Protein AF-A0A527Z7L8-F1 (afdb_monomer_lite)

Sequence (179 aa):
MAQVLQRDPTGLSLRADPSALAPERLLVFEVKGDVANFARAVSRVPGLELIDEEELPSDEDKAPFAYLLVPDLVALRQILSLWQTWLSVGELPDGYAPWRDVFGCLRDLRVWGPADRVQPLDVEILEEEIEGRDDEELVSLEFELIYRGAVAVGAAAESAVVQSIAQAGGNVIHRARID

Foldseek 3Di:
DPPPQDDPPPPDDPPPDLQQPPLQQKKKFFFPLPVVLLVVLQVPDPNWDQPDPPQQPNDDDDGGITMTGHSDPVVVVVLVVQLVVCVPPVDGDPPCVSSSSNSVRGPDMDRRDPQNVQDPVNVVVVCVVCPPPDPLDDDDDDDDDHDPPPPVGSVVVVVVVQVVCVVSVHHDPDDDDDD

Secondary structure (DSSP, 8-state):
---TT---S----TTT-GGG--GGGEEEEEE-S-HHHHHHHHTTSTT-----SSSS--STTS--EEEEE-S-HHHHHHHHHHHHHHHHHS---TT-HHHHHHHHTEEEEEE--GGGSS-HHHHHHHHHHHTT--TTPPPP--------S-HHHHHHHHHHHHHHHHHTT----------

Structure (mmCIF, N/CA/C/O backbone):
data_AF-A0A527Z7L8-F1
#
_entry.id   AF-A0A527Z7L8-F1
#
loop_
_atom_site.group_PDB
_atom_site.id
_atom_site.type_symbol
_atom_site.label_atom_id
_atom_site.label_alt_id
_atom_site.label_comp_id
_atom_site.label_asym_id
_atom_site.label_entity_id
_atom_site.label_seq_id
_atom_site.pdbx_PDB_ins_code
_atom_site.Cartn_x
_atom_site.Cartn_y
_atom_site.Cartn_z
_atom_site.occupancy
_atom_site.B_iso_or_equiv
_atom_site.auth_seq_id
_atom_site.auth_comp_id
_atom_site.auth_asym_id
_atom_site.auth_atom_id
_atom_site.pdbx_PDB_model_num
ATOM 1 N N . MET A 1 1 ? 3.720 -7.156 -29.751 1.00 34.06 1 MET A N 1
ATOM 2 C CA . MET A 1 1 ? 3.380 -7.231 -28.310 1.00 34.06 1 MET A CA 1
ATOM 3 C C . MET A 1 1 ? 2.733 -5.929 -27.810 1.00 34.06 1 MET A C 1
ATOM 5 O O . MET A 1 1 ? 3.070 -5.449 -26.744 1.00 34.06 1 MET A O 1
ATOM 9 N N . ALA A 1 2 ? 1.767 -5.372 -28.553 1.00 32.12 2 ALA A N 1
ATOM 10 C CA . ALA A 1 2 ? 1.041 -4.138 -28.199 1.00 32.12 2 ALA A CA 1
ATOM 11 C C . ALA A 1 2 ? -0.412 -4.412 -27.746 1.00 32.12 2 ALA A C 1
ATOM 13 O O . ALA A 1 2 ? -1.250 -3.520 -27.744 1.00 32.12 2 ALA A O 1
ATOM 14 N N . GLN A 1 3 ? -0.732 -5.671 -27.427 1.00 32.75 3 GLN A N 1
ATOM 15 C CA . GLN A 1 3 ? -2.111 -6.146 -27.245 1.00 32.75 3 GLN A CA 1
ATOM 16 C C . GLN A 1 3 ? -2.514 -6.399 -25.787 1.00 32.75 3 GLN A C 1
ATOM 18 O O . GLN A 1 3 ? -3.660 -6.744 -25.546 1.00 32.75 3 GLN A O 1
ATOM 23 N N . VAL A 1 4 ? -1.617 -6.209 -24.815 1.00 38.59 4 VAL A N 1
ATOM 24 C CA . VAL A 1 4 ? -1.926 -6.472 -23.392 1.00 38.59 4 VAL A CA 1
ATOM 25 C C . VAL A 1 4 ? -2.601 -5.268 -22.711 1.00 38.59 4 VAL A C 1
ATOM 27 O O . VAL A 1 4 ? -3.142 -5.395 -21.626 1.00 38.59 4 VAL A O 1
ATOM 30 N N . LEU A 1 5 ? -2.636 -4.105 -23.373 1.00 38.56 5 LEU A N 1
ATOM 31 C CA . LEU A 1 5 ? -3.172 -2.852 -22.821 1.00 38.56 5 LEU A CA 1
ATOM 32 C C . LEU A 1 5 ? -4.372 -2.307 -23.617 1.00 38.56 5 LEU A C 1
ATOM 34 O O . LEU A 1 5 ? -4.690 -1.122 -23.533 1.00 38.56 5 LEU A O 1
ATOM 38 N N . GLN A 1 6 ? -5.033 -3.142 -24.429 1.00 34.53 6 GLN A N 1
ATOM 39 C CA . GLN A 1 6 ? -6.263 -2.721 -25.105 1.00 34.53 6 GLN A CA 1
ATOM 40 C C . GLN A 1 6 ? -7.424 -2.684 -24.106 1.00 34.53 6 GLN A C 1
ATOM 42 O O . GLN A 1 6 ? -7.903 -3.712 -23.639 1.00 34.53 6 GLN A O 1
ATOM 47 N N . ARG A 1 7 ? -7.808 -1.444 -23.791 1.00 40.97 7 ARG A N 1
ATOM 48 C CA . ARG A 1 7 ? -8.901 -0.987 -22.930 1.00 40.97 7 ARG A CA 1
ATOM 49 C C . ARG A 1 7 ? -10.208 -1.767 -23.116 1.00 40.97 7 ARG A C 1
ATOM 51 O O . ARG A 1 7 ? -10.677 -1.930 -24.242 1.00 40.97 7 ARG A O 1
ATOM 58 N N . ASP A 1 8 ? -10.853 -2.067 -21.992 1.00 35.19 8 ASP A N 1
ATOM 59 C CA . ASP A 1 8 ? -12.311 -2.020 -21.895 1.00 35.19 8 ASP A CA 1
ATOM 60 C C . ASP A 1 8 ? -12.734 -0.535 -22.042 1.00 35.19 8 ASP A C 1
ATOM 62 O O . ASP A 1 8 ? -12.200 0.319 -21.324 1.00 35.19 8 ASP A O 1
ATOM 66 N N . PRO A 1 9 ? -13.576 -0.160 -23.025 1.00 32.53 9 PRO A N 1
ATOM 67 C CA . PRO A 1 9 ? -13.916 1.235 -23.340 1.00 32.53 9 PRO A CA 1
ATOM 68 C C . PRO A 1 9 ? -14.701 1.967 -22.245 1.00 32.53 9 PRO A C 1
ATOM 70 O O . PRO A 1 9 ? -14.952 3.168 -22.364 1.00 32.53 9 PRO A O 1
ATOM 73 N N . THR A 1 10 ? -15.063 1.291 -21.164 1.00 35.44 10 THR A N 1
ATOM 74 C CA . THR A 1 10 ? -15.647 1.908 -19.986 1.00 35.44 10 THR A CA 1
ATOM 75 C C . THR A 1 10 ? -14.550 2.335 -19.015 1.00 35.44 10 THR A C 1
ATOM 77 O O . THR A 1 10 ? -14.311 1.699 -17.993 1.00 35.44 10 THR A O 1
ATOM 80 N N . GLY A 1 11 ? -13.909 3.471 -19.303 1.00 38.00 11 GLY A N 1
ATOM 81 C CA . GLY A 1 11 ? -13.383 4.333 -18.241 1.00 38.00 11 GLY A CA 1
ATOM 82 C C . GLY A 1 11 ? -14.569 4.865 -17.438 1.00 38.00 11 GLY A C 1
ATOM 83 O O . GLY A 1 11 ? -14.981 6.006 -17.618 1.00 38.00 11 GLY A O 1
ATOM 84 N N . LEU A 1 12 ? -15.216 3.987 -16.672 1.00 30.41 12 LEU A N 1
ATOM 85 C CA . LEU A 1 12 ? -16.433 4.277 -15.936 1.00 30.41 12 LEU A CA 1
ATOM 86 C C . LEU A 1 12 ? -16.172 4.141 -14.444 1.00 30.41 12 LEU A C 1
ATOM 88 O O . LEU A 1 12 ? -15.798 3.086 -13.948 1.00 30.41 12 LEU A O 1
ATOM 92 N N . SER A 1 13 ? -16.539 5.215 -13.755 1.00 30.95 13 SER A N 1
ATOM 93 C CA . SER A 1 13 ? -17.151 5.149 -12.435 1.00 30.95 13 SER A CA 1
ATOM 94 C C . SER A 1 13 ? -16.244 4.640 -11.315 1.00 30.95 13 SER A C 1
ATOM 96 O O . SER A 1 13 ? -16.587 3.697 -10.610 1.00 30.95 13 SER A O 1
ATOM 98 N N . LEU A 1 14 ? -15.180 5.406 -11.049 1.00 33.09 14 LEU A N 1
ATOM 99 C CA . LEU A 1 14 ? -14.362 5.399 -9.819 1.00 33.09 14 LEU A CA 1
ATOM 100 C C . LEU A 1 14 ? -15.166 5.402 -8.497 1.00 33.09 14 LEU A C 1
ATOM 102 O O . LEU A 1 14 ? -14.590 5.224 -7.433 1.00 33.09 14 LEU A O 1
ATOM 106 N N . ARG A 1 15 ? -16.488 5.610 -8.541 1.00 31.08 15 ARG A N 1
ATOM 107 C CA . ARG A 1 15 ? -17.383 5.611 -7.374 1.00 31.08 15 ARG A CA 1
ATOM 108 C C . ARG A 1 15 ? -18.373 4.445 -7.306 1.00 31.08 15 ARG A C 1
ATOM 110 O O . ARG A 1 15 ? -19.108 4.372 -6.331 1.00 31.08 15 ARG A O 1
ATOM 117 N N . ALA A 1 16 ? -18.464 3.585 -8.324 1.00 27.27 16 ALA A N 1
ATOM 118 C CA . ALA A 1 16 ? -19.567 2.620 -8.423 1.00 27.27 16 ALA A CA 1
ATOM 119 C C . ALA A 1 16 ? -19.159 1.147 -8.285 1.00 27.27 16 ALA A C 1
ATOM 121 O O . ALA A 1 16 ? -20.049 0.319 -8.110 1.00 27.27 16 ALA A O 1
ATOM 122 N N . ASP A 1 17 ? -17.866 0.811 -8.354 1.00 36.69 17 ASP A N 1
ATOM 123 C CA . ASP A 1 17 ? -17.428 -0.587 -8.292 1.00 36.69 17 ASP A CA 1
ATOM 124 C C . ASP A 1 17 ? -16.273 -0.808 -7.291 1.00 36.69 17 ASP A C 1
ATOM 126 O O . ASP A 1 17 ? -15.098 -0.668 -7.644 1.00 36.69 17 ASP A O 1
ATOM 130 N N . PRO A 1 18 ? -16.583 -1.181 -6.035 1.00 38.81 18 PRO A N 1
ATOM 131 C CA . PRO A 1 18 ? -15.580 -1.493 -5.018 1.00 38.81 18 PRO A CA 1
ATOM 132 C C . PRO A 1 18 ? -14.736 -2.738 -5.350 1.00 38.81 18 PRO A C 1
ATOM 134 O O . PRO A 1 18 ? -13.689 -2.949 -4.738 1.00 38.81 18 PRO A O 1
ATOM 137 N N . SER A 1 19 ? -15.122 -3.547 -6.348 1.00 40.75 19 SER A N 1
ATOM 138 C CA . SER A 1 19 ? -14.327 -4.699 -6.798 1.00 40.75 19 SER A CA 1
ATOM 139 C C . SER A 1 19 ? -13.138 -4.316 -7.695 1.00 40.75 19 SER A C 1
ATOM 141 O O . SER A 1 19 ? -12.197 -5.105 -7.851 1.00 40.75 19 SER A O 1
ATOM 143 N N . ALA A 1 20 ? -13.129 -3.091 -8.241 1.00 43.00 20 ALA A N 1
ATOM 144 C CA . ALA A 1 20 ? -12.014 -2.548 -9.020 1.00 43.00 20 ALA A CA 1
ATOM 145 C C . ALA A 1 20 ? -10.788 -2.206 -8.148 1.00 43.00 20 ALA A C 1
ATOM 147 O O . ALA A 1 20 ? -9.660 -2.193 -8.644 1.00 43.00 20 ALA A O 1
ATOM 148 N N . LEU A 1 21 ? -10.991 -2.008 -6.842 1.00 47.81 21 LEU A N 1
ATOM 149 C CA . LEU A 1 21 ? -9.974 -1.653 -5.848 1.00 47.81 21 LEU A CA 1
ATOM 150 C C . LEU A 1 21 ? -9.377 -2.886 -5.156 1.00 47.81 21 LEU A C 1
ATOM 152 O O . LEU A 1 21 ? -9.168 -2.887 -3.946 1.00 47.81 21 LEU A O 1
ATOM 156 N N . ALA A 1 22 ? -9.095 -3.965 -5.891 1.00 54.19 22 ALA A N 1
ATOM 157 C CA . ALA A 1 22 ? -8.342 -5.073 -5.307 1.00 54.19 22 ALA A CA 1
ATOM 158 C C . ALA A 1 22 ? -6.958 -4.539 -4.867 1.00 54.19 22 ALA A C 1
ATOM 160 O O . ALA A 1 22 ? -6.166 -4.179 -5.740 1.00 54.19 22 ALA A O 1
ATOM 161 N N . PRO A 1 23 ? -6.624 -4.491 -3.561 1.00 55.69 23 PRO A N 1
ATOM 162 C CA . PRO A 1 23 ? -5.443 -3.759 -3.081 1.00 55.69 23 PRO A CA 1
ATOM 163 C C . PRO A 1 23 ? -4.115 -4.274 -3.658 1.00 55.69 23 PRO A C 1
ATOM 165 O O . PRO A 1 23 ? -3.148 -3.549 -3.850 1.00 55.69 23 PRO A O 1
ATOM 168 N N . GLU A 1 24 ? -4.106 -5.549 -4.028 1.00 55.62 24 GLU A N 1
ATOM 169 C CA . GLU A 1 24 ? -3.035 -6.265 -4.722 1.00 55.62 24 GLU A CA 1
ATOM 170 C C . GLU A 1 24 ? -2.830 -5.874 -6.202 1.00 55.62 24 GLU A C 1
ATOM 172 O O . GLU A 1 24 ? -1.991 -6.472 -6.877 1.00 55.62 24 GLU A O 1
ATOM 177 N N . ARG A 1 25 ? -3.599 -4.907 -6.723 1.00 64.69 25 ARG A N 1
ATOM 178 C CA . ARG A 1 25 ? -3.471 -4.329 -8.076 1.00 64.69 25 ARG A CA 1
ATOM 179 C C . ARG A 1 25 ? -2.924 -2.898 -8.075 1.00 64.69 25 ARG A C 1
ATOM 181 O O . ARG A 1 25 ? -2.763 -2.298 -9.137 1.00 64.69 25 ARG A O 1
ATOM 188 N N . LEU A 1 26 ? -2.612 -2.363 -6.899 1.00 70.38 26 LEU A N 1
ATOM 189 C CA . LEU A 1 26 ? -1.990 -1.056 -6.747 1.00 70.38 26 LEU A CA 1
ATOM 190 C C . LEU A 1 26 ? -0.471 -1.211 -6.647 1.00 70.38 26 LEU A C 1
ATOM 192 O O . LEU A 1 26 ? 0.040 -2.054 -5.902 1.00 70.38 26 LEU A O 1
ATOM 196 N N . LEU A 1 27 ? 0.250 -0.388 -7.403 1.00 75.94 27 LEU A N 1
ATOM 197 C CA . LEU A 1 27 ? 1.688 -0.213 -7.260 1.00 75.94 27 LEU A CA 1
ATOM 198 C C . LEU A 1 27 ? 1.969 1.146 -6.623 1.00 75.94 27 LEU A C 1
ATOM 200 O O . LEU A 1 27 ? 1.367 2.159 -6.979 1.00 75.94 27 LEU A O 1
ATOM 204 N N . VAL A 1 28 ? 2.924 1.146 -5.704 1.00 76.81 28 VAL A N 1
ATOM 205 C CA . VAL A 1 28 ? 3.462 2.342 -5.064 1.00 76.81 28 VAL A CA 1
ATOM 206 C C . VAL A 1 28 ? 4.810 2.638 -5.701 1.00 76.81 28 VAL A C 1
ATOM 208 O O . VAL A 1 28 ? 5.707 1.792 -5.687 1.00 76.81 28 VAL A O 1
ATOM 211 N N . PHE A 1 29 ? 4.925 3.824 -6.287 1.00 80.69 29 PHE A N 1
ATOM 212 C CA . PHE A 1 29 ? 6.132 4.352 -6.907 1.00 80.69 29 PHE A CA 1
ATOM 213 C C . PHE A 1 29 ? 6.720 5.397 -5.960 1.00 80.69 29 PHE A C 1
ATOM 215 O O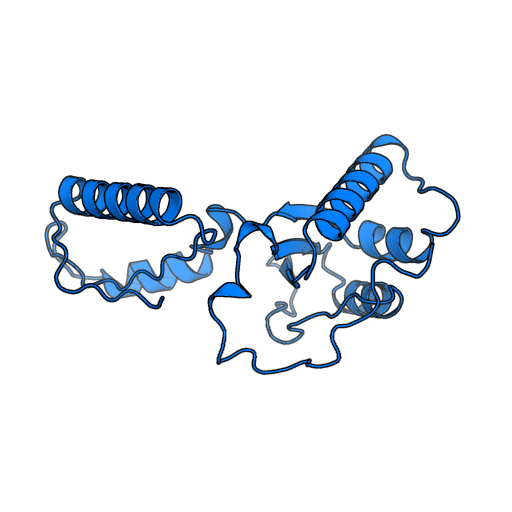 . PHE A 1 29 ? 6.183 6.492 -5.820 1.00 80.69 29 PHE A O 1
ATOM 222 N N . GLU A 1 30 ? 7.826 5.082 -5.296 1.00 79.38 30 GLU A N 1
ATOM 223 C CA . GLU A 1 30 ? 8.496 6.037 -4.411 1.00 79.38 30 GLU A CA 1
ATOM 224 C C . GLU A 1 30 ? 9.460 6.881 -5.249 1.00 79.38 30 GLU A C 1
ATOM 226 O O . GLU A 1 30 ? 10.417 6.351 -5.813 1.00 79.38 30 GLU A O 1
ATOM 231 N N . VAL A 1 31 ? 9.223 8.187 -5.378 1.00 81.25 31 VAL A N 1
ATOM 232 C CA . VAL A 1 31 ? 9.935 9.057 -6.328 1.00 81.25 31 VAL A CA 1
ATOM 233 C C . VAL A 1 31 ? 11.132 9.747 -5.659 1.00 81.25 31 VAL A C 1
ATOM 235 O O . VAL A 1 31 ? 11.107 10.125 -4.488 1.00 81.25 31 VAL A O 1
ATOM 238 N N . LYS A 1 32 ? 12.219 9.956 -6.411 1.00 77.94 32 LYS A N 1
ATOM 239 C CA . LYS A 1 32 ? 13.458 10.627 -5.962 1.00 77.94 32 LYS A CA 1
ATOM 240 C C . LYS A 1 32 ? 13.349 12.161 -5.827 1.00 77.94 32 LYS A C 1
ATOM 242 O O . LYS A 1 32 ? 14.343 12.851 -6.006 1.00 77.94 32 LYS A O 1
ATOM 247 N N . GLY A 1 33 ? 12.178 12.712 -5.517 1.00 66.06 33 GLY A N 1
ATOM 248 C CA . GLY A 1 33 ? 11.980 14.160 -5.337 1.00 66.06 33 GLY A CA 1
ATOM 249 C C . GLY A 1 33 ? 11.631 14.943 -6.612 1.00 66.06 33 GLY A C 1
ATOM 250 O O . GLY A 1 33 ? 10.917 15.932 -6.530 1.00 66.06 33 GLY A O 1
ATOM 251 N N . ASP A 1 34 ? 12.038 14.491 -7.804 1.00 74.81 34 ASP A N 1
ATOM 252 C CA . ASP A 1 34 ? 11.674 15.147 -9.077 1.00 74.81 34 ASP A CA 1
ATOM 253 C C . ASP A 1 34 ? 10.382 14.556 -9.669 1.00 74.81 34 ASP A C 1
ATOM 255 O O . ASP A 1 34 ? 10.388 13.745 -10.604 1.00 74.81 34 ASP A O 1
ATOM 259 N N . VAL A 1 35 ? 9.256 14.963 -9.080 1.00 72.81 35 VAL A N 1
ATOM 260 C CA . VAL A 1 35 ? 7.904 14.528 -9.462 1.00 72.81 35 VAL A CA 1
ATOM 261 C C . VAL A 1 35 ? 7.555 14.931 -10.897 1.00 72.81 35 VAL A C 1
ATOM 263 O O . VAL A 1 35 ? 6.982 14.142 -11.647 1.00 72.81 35 VAL A O 1
ATOM 266 N N . ALA A 1 36 ? 7.954 16.130 -11.326 1.00 76.00 36 ALA A N 1
ATOM 267 C CA . ALA A 1 36 ? 7.655 16.626 -12.667 1.00 76.00 36 ALA A CA 1
ATOM 268 C C . ALA A 1 36 ? 8.352 15.797 -13.757 1.00 76.00 36 ALA A C 1
ATOM 270 O O . ALA A 1 36 ? 7.809 15.597 -14.848 1.00 76.00 36 ALA A O 1
ATOM 271 N N . ASN A 1 37 ? 9.571 15.319 -13.501 1.00 80.56 37 ASN A N 1
ATOM 272 C CA . ASN A 1 37 ? 10.250 14.405 -14.413 1.00 80.56 37 ASN A CA 1
ATOM 273 C C . ASN A 1 37 ? 9.621 13.009 -14.402 1.00 80.56 37 ASN A C 1
ATOM 275 O O . ASN A 1 37 ? 9.444 12.421 -15.469 1.00 80.56 37 ASN A O 1
ATOM 279 N N . PHE A 1 38 ? 9.197 12.528 -13.231 1.00 82.62 38 PHE A N 1
ATOM 280 C CA . PHE A 1 38 ? 8.451 11.279 -13.115 1.00 82.62 38 PHE A CA 1
ATOM 281 C C . PHE A 1 38 ? 7.137 11.310 -13.918 1.00 82.62 38 PHE A C 1
ATOM 283 O O . PHE A 1 38 ? 6.927 10.438 -14.759 1.00 82.62 38 PHE A O 1
ATOM 290 N N . ALA A 1 39 ? 6.306 12.347 -13.769 1.00 77.94 39 ALA A N 1
ATOM 291 C CA . ALA A 1 39 ? 5.052 12.496 -14.520 1.00 77.94 39 ALA A CA 1
ATOM 292 C C . ALA A 1 39 ? 5.287 12.536 -16.045 1.00 77.94 39 ALA A C 1
ATOM 294 O O . ALA A 1 39 ? 4.609 11.865 -16.834 1.00 77.94 39 ALA A O 1
ATOM 295 N N . ARG A 1 40 ? 6.331 13.253 -16.487 1.00 83.12 40 ARG A N 1
ATOM 296 C CA . ARG A 1 40 ? 6.753 13.269 -17.899 1.00 83.12 40 ARG A CA 1
ATOM 297 C C . ARG A 1 40 ? 7.228 11.905 -18.401 1.00 83.12 40 ARG A C 1
ATOM 299 O O . ARG A 1 40 ? 7.038 11.616 -19.581 1.00 83.12 40 ARG A O 1
ATOM 306 N N . ALA A 1 41 ? 7.847 11.084 -17.558 1.00 84.62 41 ALA A N 1
ATOM 307 C CA . ALA A 1 41 ? 8.258 9.732 -17.922 1.00 84.62 41 ALA A CA 1
ATOM 308 C C . ALA A 1 41 ? 7.051 8.781 -17.998 1.00 84.62 41 ALA A C 1
ATOM 310 O O . ALA A 1 41 ? 6.905 8.054 -18.980 1.00 84.62 41 ALA A O 1
ATOM 311 N N . VAL A 1 42 ? 6.147 8.846 -17.016 1.00 81.75 42 VAL A N 1
ATOM 312 C CA . VAL A 1 42 ? 4.922 8.031 -16.948 1.00 81.75 42 VAL A CA 1
ATOM 313 C C . VAL A 1 42 ? 4.015 8.279 -18.151 1.00 81.75 42 VAL A C 1
ATOM 315 O O . VAL A 1 42 ? 3.592 7.320 -18.789 1.00 81.75 42 VAL A O 1
ATOM 318 N N . SER A 1 43 ? 3.803 9.539 -18.549 1.00 80.50 43 SER A N 1
ATOM 319 C CA . SER A 1 43 ? 2.971 9.887 -19.719 1.00 80.50 43 SER A CA 1
ATOM 320 C C . SER A 1 43 ? 3.466 9.307 -21.055 1.00 80.50 43 SER A C 1
ATOM 322 O O . SER A 1 43 ? 2.715 9.252 -22.029 1.00 80.50 43 SER A O 1
ATOM 324 N N . ARG A 1 44 ? 4.726 8.853 -21.126 1.00 83.25 44 ARG A N 1
ATOM 325 C CA . ARG A 1 44 ? 5.305 8.193 -22.310 1.00 83.25 44 ARG A CA 1
ATOM 326 C C . ARG A 1 44 ? 5.099 6.684 -22.319 1.00 83.25 44 ARG A C 1
ATOM 328 O O . ARG A 1 44 ? 5.390 6.055 -23.337 1.00 83.25 44 ARG A O 1
ATOM 335 N N . VAL A 1 45 ? 4.637 6.097 -21.217 1.00 79.31 45 VAL A N 1
ATOM 336 C CA . VAL A 1 45 ? 4.313 4.675 -21.121 1.00 79.31 45 VAL A CA 1
ATOM 337 C C . VAL A 1 45 ? 2.850 4.486 -21.534 1.00 79.31 45 VAL A C 1
ATOM 339 O O . VAL A 1 45 ? 1.947 4.916 -20.818 1.00 79.31 45 VAL A O 1
ATOM 342 N N . PRO A 1 46 ? 2.569 3.841 -22.681 1.00 69.88 46 PRO A N 1
ATOM 343 C CA . PRO A 1 46 ? 1.193 3.598 -23.096 1.00 69.88 46 PRO A CA 1
ATOM 344 C C . PRO A 1 46 ? 0.450 2.761 -22.052 1.00 69.88 46 PRO A C 1
ATOM 346 O O . PRO A 1 46 ? 1.002 1.781 -21.561 1.00 69.88 46 PRO A O 1
ATOM 349 N N . GLY A 1 47 ? -0.801 3.118 -21.754 1.00 67.38 47 GLY A N 1
ATOM 350 C CA . GLY A 1 47 ? -1.662 2.372 -20.827 1.00 67.38 47 GLY A CA 1
ATOM 351 C C . GLY A 1 47 ? -1.378 2.605 -19.341 1.00 67.38 47 GLY A C 1
ATOM 352 O O . GLY A 1 47 ? -1.993 1.938 -18.514 1.00 67.38 47 GLY A O 1
ATOM 353 N N . LEU A 1 48 ? -0.475 3.531 -19.013 1.00 69.62 48 LEU A N 1
ATOM 354 C CA . LEU A 1 48 ? -0.203 3.970 -17.653 1.00 69.62 48 LEU A CA 1
ATOM 355 C C . LEU A 1 48 ? -0.898 5.314 -17.408 1.00 69.62 48 LEU A C 1
ATOM 357 O O . LEU A 1 48 ? -0.701 6.251 -18.179 1.00 69.62 48 LEU A O 1
ATOM 361 N N . GLU A 1 49 ? -1.718 5.402 -16.365 1.00 63.03 49 GLU A N 1
ATOM 362 C CA . GLU A 1 49 ? -2.461 6.616 -16.010 1.00 63.03 49 GLU A CA 1
ATOM 363 C C . GLU A 1 49 ? -2.136 6.990 -14.565 1.00 63.03 49 GLU A C 1
ATOM 365 O O . GLU A 1 49 ? -2.417 6.217 -13.651 1.00 63.03 49 GLU A O 1
ATOM 370 N N . LEU A 1 50 ? -1.497 8.147 -14.374 1.00 64.12 50 LEU A N 1
ATOM 371 C CA . LEU A 1 50 ? -1.243 8.708 -13.050 1.00 64.12 50 LE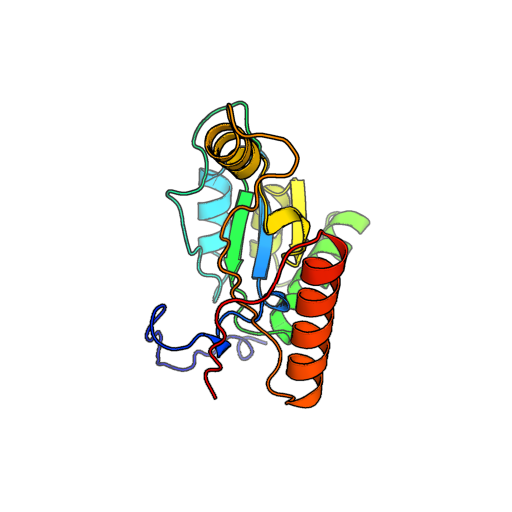U A CA 1
ATOM 372 C C . LEU A 1 50 ? -2.581 9.208 -12.492 1.00 64.12 50 LEU A C 1
ATOM 374 O O . LEU A 1 50 ? -3.229 10.030 -13.135 1.00 64.12 50 LEU A O 1
ATOM 378 N N . ILE A 1 51 ? -3.014 8.661 -11.355 1.00 57.19 51 ILE A N 1
ATOM 379 C CA . ILE A 1 51 ? -4.353 8.938 -10.812 1.00 57.19 51 ILE A CA 1
ATOM 380 C C . ILE A 1 51 ? -4.396 10.262 -10.049 1.00 57.19 51 ILE A C 1
ATOM 382 O O . ILE A 1 51 ? -5.446 10.897 -10.036 1.00 57.19 51 ILE A O 1
ATOM 386 N N . ASP A 1 52 ? -3.275 10.707 -9.482 1.00 51.56 52 ASP A N 1
ATOM 387 C CA . ASP A 1 52 ? -3.245 11.947 -8.718 1.00 51.56 52 ASP A CA 1
ATOM 388 C C . ASP A 1 52 ? -1.896 12.673 -8.849 1.00 51.56 52 ASP A C 1
ATOM 390 O O . ASP A 1 52 ? -0.832 12.082 -8.640 1.00 51.56 52 ASP A O 1
ATOM 394 N N . GLU A 1 53 ? -1.948 13.947 -9.242 1.00 44.88 53 GLU A N 1
ATOM 395 C CA . GLU A 1 53 ? -0.813 14.880 -9.211 1.00 44.88 53 GLU A CA 1
ATOM 396 C C . GLU A 1 53 ? -0.858 15.781 -7.957 1.00 44.88 53 GLU A C 1
ATOM 398 O O . GLU A 1 53 ? 0.183 16.313 -7.576 1.00 44.88 53 GLU A O 1
ATOM 403 N N . GLU A 1 54 ? -2.022 15.943 -7.304 1.00 40.56 54 GLU A N 1
ATOM 404 C CA . GLU A 1 54 ? -2.243 16.839 -6.154 1.00 40.56 54 GLU A CA 1
ATOM 405 C C . GLU A 1 54 ? -1.831 16.205 -4.810 1.00 40.56 54 GLU A C 1
ATOM 407 O O . GLU A 1 54 ? -1.447 16.927 -3.891 1.00 40.56 54 GLU A O 1
ATOM 412 N N . GLU A 1 55 ? -1.823 14.871 -4.700 1.00 42.62 55 GLU A N 1
ATOM 413 C CA . GLU A 1 55 ? -1.303 14.141 -3.525 1.00 42.62 55 GLU A CA 1
ATOM 414 C C . GLU A 1 55 ? 0.230 14.041 -3.475 1.00 42.62 55 GLU A C 1
ATOM 416 O O . GLU A 1 55 ? 0.795 13.572 -2.485 1.00 42.62 55 GLU A O 1
ATOM 421 N N . LEU A 1 56 ? 0.936 14.474 -4.524 1.00 45.34 56 LEU A N 1
ATOM 422 C CA . LEU A 1 56 ? 2.395 14.460 -4.536 1.00 45.34 56 LEU A CA 1
ATOM 423 C C . LEU A 1 56 ? 2.902 15.682 -3.759 1.00 45.34 56 LEU A C 1
ATOM 425 O O . LEU A 1 56 ? 2.810 16.798 -4.278 1.00 45.34 56 LEU A O 1
ATOM 429 N N . PRO A 1 57 ? 3.448 15.520 -2.534 1.00 41.88 57 PRO A N 1
ATOM 430 C CA . PRO A 1 57 ? 3.906 16.658 -1.749 1.00 41.88 57 PRO A CA 1
ATOM 431 C C . PRO A 1 57 ? 4.957 17.429 -2.552 1.00 41.88 57 PRO A C 1
ATOM 433 O O . PRO A 1 57 ? 5.959 16.861 -2.989 1.00 41.88 57 PRO A O 1
ATOM 436 N N . SER A 1 58 ? 4.706 18.720 -2.782 1.00 43.09 58 SER A N 1
ATOM 437 C CA . SER A 1 58 ? 5.505 19.522 -3.714 1.00 43.09 58 SER A CA 1
ATOM 438 C C . SER A 1 58 ? 6.795 20.090 -3.113 1.00 43.09 58 SER A C 1
ATOM 440 O O . SER A 1 58 ? 7.369 20.990 -3.723 1.00 43.09 58 SER A O 1
ATOM 442 N N . ASP A 1 59 ? 7.260 19.636 -1.945 1.00 44.22 59 ASP A N 1
ATOM 443 C CA . ASP A 1 59 ? 8.392 20.303 -1.291 1.00 44.22 59 ASP A CA 1
ATOM 444 C C . ASP A 1 59 ? 9.297 19.419 -0.414 1.00 44.22 59 ASP A C 1
ATOM 446 O O . ASP A 1 59 ? 8.912 18.361 0.091 1.00 44.22 59 ASP A O 1
ATOM 450 N N . GLU A 1 60 ? 10.530 19.909 -0.271 1.00 48.50 60 GLU A N 1
ATOM 451 C CA . GLU A 1 60 ? 11.827 19.216 -0.193 1.00 48.50 60 GLU A CA 1
ATOM 452 C C . GLU A 1 60 ? 12.117 18.192 0.929 1.00 48.50 60 GLU A C 1
ATOM 454 O O . GLU A 1 60 ? 13.197 17.610 0.899 1.00 48.50 60 GLU A O 1
ATOM 459 N N . ASP A 1 61 ? 11.217 17.860 1.860 1.00 47.59 61 ASP A N 1
ATOM 460 C CA . ASP A 1 61 ? 11.595 17.021 3.026 1.00 47.59 61 ASP A CA 1
ATOM 461 C C . ASP A 1 61 ? 10.745 15.765 3.278 1.00 47.59 61 ASP A C 1
ATOM 463 O O . ASP A 1 61 ? 11.064 14.959 4.158 1.00 47.59 61 ASP A O 1
ATOM 467 N N . LYS A 1 62 ? 9.705 15.507 2.476 1.00 52.47 62 LYS A N 1
ATOM 468 C CA . LYS A 1 62 ? 8.950 14.243 2.539 1.00 52.47 62 LYS A CA 1
ATOM 469 C C . LYS A 1 62 ? 9.035 13.554 1.186 1.00 52.47 62 LYS A C 1
ATOM 471 O 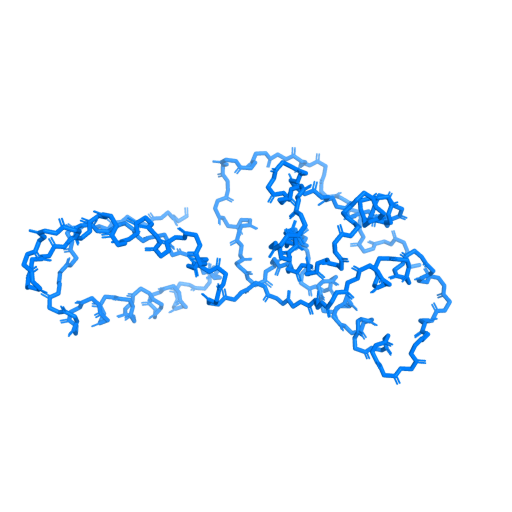O . LYS A 1 62 ? 8.628 14.100 0.172 1.00 52.47 62 LYS A O 1
ATOM 476 N N . ALA A 1 63 ? 9.627 12.363 1.164 1.00 55.94 63 ALA A N 1
ATOM 477 C CA . ALA A 1 63 ? 9.808 11.578 -0.051 1.00 55.94 63 ALA A CA 1
ATOM 478 C C . ALA A 1 63 ? 8.482 11.449 -0.825 1.00 55.94 63 ALA A C 1
ATOM 480 O O . ALA A 1 63 ? 7.559 10.842 -0.289 1.00 55.94 63 ALA A O 1
ATOM 481 N N . PRO A 1 64 ? 8.359 12.007 -2.042 1.00 63.75 64 PRO A N 1
ATOM 482 C CA . PRO A 1 64 ? 7.084 11.994 -2.741 1.00 63.75 64 PRO A CA 1
ATOM 483 C C . PRO A 1 64 ? 6.733 10.565 -3.169 1.00 63.75 64 PRO A C 1
ATOM 485 O O . PRO A 1 64 ? 7.502 9.910 -3.879 1.00 63.75 64 PRO A O 1
ATOM 488 N N . PHE A 1 65 ? 5.577 10.078 -2.721 1.00 61.78 65 PHE A N 1
ATOM 489 C CA . PHE A 1 65 ? 5.003 8.793 -3.118 1.00 61.78 65 PHE A CA 1
ATOM 490 C C . PHE A 1 65 ? 3.983 9.027 -4.230 1.00 61.78 65 PHE A C 1
ATOM 492 O O . PHE A 1 65 ? 3.088 9.845 -4.067 1.00 61.78 65 PHE A O 1
ATOM 499 N N . ALA A 1 66 ? 4.098 8.303 -5.341 1.00 64.56 66 ALA A N 1
ATOM 500 C CA . ALA A 1 66 ? 3.093 8.277 -6.395 1.00 64.56 66 ALA A CA 1
ATOM 501 C C . ALA A 1 66 ? 2.341 6.944 -6.369 1.00 64.56 66 ALA A C 1
ATOM 503 O O . ALA A 1 66 ? 2.951 5.869 -6.413 1.00 64.56 66 ALA A O 1
ATOM 504 N N . TYR A 1 67 ? 1.012 7.010 -6.346 1.00 62.19 67 TYR A N 1
ATOM 505 C CA . TYR A 1 67 ? 0.155 5.833 -6.423 1.00 62.19 67 TYR A CA 1
ATOM 506 C C . TYR A 1 67 ? -0.287 5.592 -7.856 1.00 62.19 67 TYR A C 1
ATOM 508 O O . TYR A 1 67 ? -0.774 6.487 -8.548 1.00 62.19 67 TYR A O 1
ATOM 516 N N . LEU A 1 68 ? -0.110 4.354 -8.308 1.00 65.38 68 LEU A N 1
ATOM 517 C CA . LEU A 1 68 ? -0.462 3.962 -9.656 1.00 65.38 68 LEU A CA 1
ATOM 518 C C . LEU A 1 68 ? -1.308 2.702 -9.640 1.00 65.38 68 LEU A C 1
ATOM 520 O O . LEU A 1 68 ? -0.879 1.635 -9.189 1.00 65.38 68 LEU A O 1
ATOM 524 N N . LEU A 1 69 ? -2.512 2.820 -10.188 1.00 59.81 69 LEU A N 1
ATOM 525 C CA . LEU A 1 69 ? -3.381 1.674 -10.371 1.00 59.81 69 LEU A CA 1
ATOM 526 C C . LEU A 1 69 ? -2.982 0.935 -11.638 1.00 59.81 69 LEU A C 1
ATOM 528 O O . LEU A 1 69 ? -2.984 1.491 -12.737 1.00 59.81 69 LEU A O 1
ATOM 532 N N . VAL A 1 70 ? -2.659 -0.346 -11.481 1.00 61.81 70 VAL A N 1
ATOM 533 C CA . VAL A 1 70 ? -2.426 -1.230 -12.615 1.00 61.81 70 VAL A CA 1
ATOM 534 C C . VAL A 1 70 ? -3.669 -2.101 -12.780 1.00 61.81 70 VAL A C 1
ATOM 536 O O . VAL A 1 70 ? -3.950 -2.936 -11.922 1.00 61.81 70 VAL A O 1
ATOM 539 N N . PRO A 1 71 ? -4.427 -1.959 -13.880 1.00 53.09 71 PRO A N 1
ATOM 540 C CA . PRO A 1 71 ? -5.715 -2.639 -14.027 1.00 53.09 71 PRO A CA 1
ATOM 541 C C . PRO A 1 71 ? -5.586 -4.168 -14.154 1.00 53.09 71 PRO A C 1
ATOM 543 O O . PRO A 1 71 ? -6.559 -4.892 -13.948 1.00 53.09 71 PRO A O 1
ATOM 546 N N . ASP A 1 72 ? -4.390 -4.677 -14.470 1.00 67.38 72 ASP A N 1
ATOM 547 C CA . ASP A 1 72 ? -4.134 -6.089 -14.748 1.00 67.38 72 ASP A CA 1
ATOM 548 C C . ASP A 1 72 ? -2.982 -6.664 -13.901 1.00 67.38 72 ASP A C 1
ATOM 550 O O . ASP A 1 72 ? -1.857 -6.164 -13.897 1.00 67.38 72 ASP A O 1
ATOM 554 N N . LEU A 1 73 ? -3.244 -7.792 -13.231 1.00 67.88 73 LEU A N 1
ATOM 555 C CA . LEU A 1 73 ? -2.252 -8.538 -12.452 1.00 67.88 73 LEU A CA 1
ATOM 556 C C . LEU A 1 73 ? -1.109 -9.104 -13.309 1.00 67.88 73 LEU A C 1
ATOM 558 O O . LEU A 1 73 ? -0.008 -9.315 -12.792 1.00 67.88 73 LEU A O 1
ATOM 562 N N . VAL A 1 74 ? -1.347 -9.408 -14.589 1.00 73.12 74 VAL A N 1
ATOM 563 C CA . VAL A 1 74 ? -0.278 -9.838 -15.503 1.00 73.12 74 VAL A CA 1
ATOM 564 C C . VAL A 1 74 ? 0.655 -8.665 -15.782 1.00 73.12 74 VAL A C 1
ATOM 566 O O . VAL A 1 74 ? 1.866 -8.819 -15.609 1.00 73.12 74 VAL A O 1
ATOM 569 N N . ALA A 1 75 ? 0.106 -7.499 -16.128 1.00 75.50 75 ALA A N 1
ATOM 570 C CA . ALA A 1 75 ? 0.877 -6.271 -16.298 1.00 75.50 75 ALA A CA 1
ATOM 571 C C . ALA A 1 75 ? 1.653 -5.900 -15.022 1.00 75.50 75 ALA A C 1
ATOM 573 O O . ALA A 1 75 ? 2.852 -5.642 -15.095 1.00 75.50 75 ALA A O 1
ATOM 574 N N . LEU A 1 76 ? 1.025 -5.983 -13.844 1.00 81.06 76 LEU A N 1
ATOM 575 C CA . LEU A 1 76 ? 1.679 -5.710 -12.560 1.00 81.06 76 LEU A CA 1
ATOM 576 C C . LEU A 1 76 ? 2.908 -6.603 -12.345 1.00 81.06 76 LEU A C 1
ATOM 578 O O . LEU A 1 76 ? 3.996 -6.110 -12.048 1.00 81.06 76 LEU A O 1
ATOM 582 N N . ARG A 1 77 ? 2.773 -7.922 -12.548 1.00 82.00 77 ARG A N 1
ATOM 583 C CA . ARG A 1 77 ? 3.908 -8.855 -12.418 1.00 82.00 77 ARG A CA 1
ATOM 584 C C . ARG A 1 77 ? 5.017 -8.568 -13.426 1.00 82.00 77 ARG A C 1
ATOM 586 O O . ARG A 1 77 ? 6.190 -8.712 -13.089 1.00 82.00 77 ARG A O 1
ATOM 593 N N . GLN A 1 78 ? 4.665 -8.171 -14.648 1.00 85.00 78 GLN A N 1
ATOM 594 C CA . GLN A 1 78 ? 5.649 -7.793 -15.663 1.00 85.00 78 GLN A CA 1
ATOM 595 C C . GLN A 1 78 ? 6.419 -6.535 -15.257 1.00 85.00 78 GLN A C 1
ATOM 597 O O . GLN A 1 78 ? 7.643 -6.528 -15.350 1.00 85.00 78 GLN A O 1
ATOM 602 N N . ILE A 1 79 ? 5.732 -5.512 -14.743 1.00 87.38 79 ILE A N 1
ATOM 603 C CA . ILE A 1 79 ? 6.356 -4.276 -14.254 1.00 87.38 79 ILE A CA 1
ATOM 604 C C . ILE A 1 79 ? 7.335 -4.580 -13.114 1.00 87.38 79 ILE A C 1
ATOM 606 O O . ILE A 1 79 ? 8.487 -4.153 -13.172 1.00 87.38 79 ILE A O 1
ATOM 610 N N . LEU A 1 80 ? 6.929 -5.392 -12.132 1.00 88.12 80 LEU A N 1
ATOM 611 C CA . LEU A 1 80 ? 7.817 -5.816 -11.042 1.00 88.12 80 LEU A CA 1
ATOM 612 C C . LEU A 1 80 ? 9.035 -6.599 -11.556 1.00 88.12 80 LEU A C 1
ATOM 614 O O . LEU A 1 80 ? 10.149 -6.391 -11.082 1.00 88.12 80 LEU A O 1
ATOM 618 N N . SER A 1 81 ? 8.857 -7.473 -12.550 1.00 89.38 81 SER A N 1
ATOM 619 C CA . SER A 1 81 ? 9.973 -8.207 -13.161 1.00 89.38 81 SER A CA 1
ATOM 620 C C . SER A 1 81 ? 10.955 -7.283 -13.886 1.00 89.38 81 SER A C 1
ATOM 622 O O . SER A 1 81 ? 12.167 -7.503 -13.825 1.00 89.38 81 SER A O 1
ATOM 624 N N . LEU A 1 82 ? 10.452 -6.257 -14.578 1.00 90.62 82 LEU A N 1
ATOM 625 C CA . LEU A 1 82 ? 11.283 -5.247 -15.233 1.00 90.62 82 LEU A CA 1
ATOM 626 C C . LEU A 1 82 ? 12.037 -4.407 -14.198 1.00 90.62 82 LEU A C 1
ATOM 628 O O . LEU A 1 82 ? 13.224 -4.160 -14.381 1.00 90.62 82 LEU A O 1
ATOM 632 N N . TRP A 1 83 ? 11.390 -4.042 -13.090 1.00 92.38 83 TRP A N 1
ATOM 633 C CA . TRP A 1 83 ? 12.030 -3.335 -11.979 1.00 92.38 83 TRP A CA 1
ATOM 634 C C . TRP A 1 83 ? 13.178 -4.137 -11.358 1.00 92.38 83 TRP A C 1
ATOM 636 O O . TRP A 1 83 ? 14.280 -3.621 -11.197 1.00 92.38 83 TRP A O 1
ATOM 646 N N . GLN A 1 84 ? 12.971 -5.430 -11.095 1.00 91.88 84 GLN A N 1
ATOM 647 C CA . GLN A 1 84 ? 14.037 -6.304 -10.588 1.00 91.88 84 GLN A CA 1
ATOM 648 C C . GLN A 1 84 ? 15.191 -6.446 -11.586 1.00 91.88 84 GLN A C 1
ATOM 650 O O . GLN A 1 84 ? 16.361 -6.423 -11.203 1.00 91.88 84 GLN A O 1
ATOM 655 N N . THR A 1 85 ? 14.874 -6.529 -12.880 1.00 90.44 85 THR A N 1
ATOM 656 C CA . THR A 1 85 ? 15.893 -6.543 -13.938 1.00 90.44 85 THR A CA 1
ATOM 657 C C . THR A 1 85 ? 16.705 -5.248 -13.897 1.00 90.44 85 THR A C 1
ATOM 659 O O . THR A 1 85 ? 17.928 -5.300 -13.794 1.00 90.44 85 THR A O 1
ATOM 662 N N . TRP A 1 86 ? 16.034 -4.096 -13.858 1.00 92.56 86 TRP A N 1
ATOM 663 C CA . TRP A 1 86 ? 16.662 -2.780 -13.756 1.00 92.56 86 TRP A CA 1
ATOM 664 C C . TRP A 1 86 ? 17.596 -2.652 -12.548 1.00 92.56 86 TRP A C 1
ATOM 666 O O . TRP A 1 86 ? 18.737 -2.227 -12.714 1.00 92.56 86 TRP A O 1
ATOM 676 N N . LEU A 1 87 ? 17.162 -3.081 -11.358 1.00 90.69 87 LEU A N 1
ATOM 677 C CA . LEU A 1 87 ? 17.998 -3.071 -10.152 1.00 90.69 87 LEU A CA 1
ATOM 678 C C . LEU A 1 87 ? 19.236 -3.973 -10.272 1.00 90.69 87 LEU A C 1
ATOM 680 O O . LEU A 1 87 ? 20.277 -3.663 -9.699 1.00 90.69 87 LEU A O 1
ATOM 684 N N . SER A 1 88 ? 19.129 -5.087 -11.002 1.00 91.31 88 SER A N 1
ATOM 685 C CA . SER A 1 88 ? 20.211 -6.072 -11.118 1.00 91.31 88 SER A CA 1
ATOM 686 C C . SER A 1 88 ? 21.271 -5.726 -12.168 1.00 91.31 88 SER A C 1
ATOM 688 O O . SER A 1 88 ? 22.457 -5.945 -11.925 1.00 91.31 88 SER A O 1
ATOM 690 N N . VAL A 1 89 ? 20.861 -5.208 -13.331 1.00 88.88 89 VAL A N 1
ATOM 691 C CA . VAL A 1 89 ? 21.752 -5.004 -14.489 1.00 88.88 89 VAL A CA 1
ATOM 692 C C . VAL A 1 89 ? 21.858 -3.549 -14.945 1.00 88.88 89 VAL A C 1
ATOM 694 O O . VAL A 1 89 ? 22.746 -3.236 -15.731 1.00 88.88 89 VAL A O 1
ATOM 697 N N . GLY A 1 90 ? 20.984 -2.651 -14.479 1.00 84.62 90 GLY A N 1
ATOM 698 C CA . GLY A 1 90 ? 20.961 -1.245 -14.908 1.00 84.62 90 GLY A CA 1
ATOM 699 C C . GLY A 1 90 ? 20.503 -1.032 -16.356 1.00 84.62 90 GLY A C 1
ATOM 700 O O . GLY A 1 90 ? 20.593 0.076 -16.879 1.00 84.62 90 GLY A O 1
ATOM 701 N N . GLU A 1 91 ? 20.003 -2.079 -17.012 1.00 85.62 91 GLU A N 1
ATOM 702 C CA . GLU A 1 91 ? 19.520 -2.057 -18.389 1.00 85.62 91 GLU A CA 1
ATOM 703 C C . GLU A 1 91 ? 18.196 -2.822 -18.508 1.00 85.62 91 GLU A C 1
ATOM 705 O O . GLU A 1 91 ? 17.884 -3.708 -17.714 1.00 85.62 91 GLU A O 1
ATOM 710 N N . LEU A 1 92 ? 17.394 -2.461 -19.510 1.00 87.88 92 LEU A N 1
ATOM 711 C CA . LEU A 1 92 ? 16.136 -3.132 -19.835 1.00 87.88 92 LEU A CA 1
ATOM 712 C C . LEU A 1 92 ? 16.201 -3.687 -21.261 1.00 87.88 92 LEU A C 1
ATOM 714 O O . LEU A 1 92 ? 16.896 -3.091 -22.090 1.00 87.88 92 LEU A O 1
ATOM 718 N N . PRO A 1 93 ? 15.451 -4.763 -21.572 1.00 83.81 93 PRO A N 1
ATOM 719 C CA . PRO A 1 93 ? 15.363 -5.287 -22.931 1.00 83.81 93 PRO A CA 1
ATOM 720 C C . PRO A 1 93 ? 14.865 -4.241 -23.939 1.00 83.81 93 PRO A C 1
ATOM 722 O O . PRO A 1 93 ? 14.182 -3.271 -23.584 1.00 83.81 93 PRO A O 1
ATOM 725 N N . ASP A 1 94 ? 15.154 -4.478 -25.217 1.00 81.06 94 ASP A N 1
ATOM 726 C CA . ASP A 1 94 ? 14.678 -3.626 -26.305 1.00 81.06 94 ASP A CA 1
ATOM 727 C C . ASP A 1 94 ? 13.148 -3.483 -26.284 1.00 81.06 94 ASP A C 1
ATOM 729 O O . ASP A 1 94 ? 12.406 -4.436 -26.039 1.00 81.06 94 ASP A O 1
ATOM 733 N N . GLY A 1 95 ? 12.668 -2.264 -26.543 1.00 82.44 95 GLY A N 1
ATOM 734 C CA . GLY A 1 95 ? 11.241 -1.923 -26.496 1.00 82.44 95 GLY A CA 1
ATOM 735 C C . GLY A 1 95 ? 10.737 -1.406 -25.143 1.00 82.44 95 GLY A C 1
ATOM 736 O O . GLY A 1 95 ? 9.618 -0.904 -25.085 1.00 82.44 95 GLY A O 1
ATOM 737 N N . TYR A 1 96 ? 11.561 -1.431 -24.087 1.00 83.31 96 TYR A N 1
ATOM 738 C CA . TYR A 1 96 ? 11.216 -0.900 -22.757 1.00 83.31 96 TYR A CA 1
ATOM 739 C C . TYR A 1 96 ? 11.926 0.422 -22.415 1.00 83.31 96 TYR A C 1
ATOM 741 O O . TYR A 1 96 ? 12.018 0.797 -21.250 1.00 83.31 96 TYR A O 1
ATOM 749 N N . ALA A 1 97 ? 12.408 1.166 -23.417 1.00 81.19 97 ALA A N 1
ATOM 750 C CA . ALA A 1 97 ? 13.088 2.447 -23.199 1.00 81.19 97 ALA A CA 1
ATOM 751 C C . ALA A 1 97 ? 12.273 3.459 -22.355 1.00 81.19 97 ALA A C 1
ATOM 753 O O . ALA A 1 97 ? 12.866 4.045 -21.457 1.00 81.19 97 ALA A O 1
ATOM 754 N N . PRO A 1 98 ? 10.942 3.619 -22.522 1.00 83.69 98 PRO A N 1
ATOM 755 C CA . PRO A 1 98 ? 10.156 4.503 -21.651 1.00 83.69 98 PRO A CA 1
ATOM 756 C C . PRO A 1 98 ? 10.168 4.093 -20.169 1.00 83.69 98 PRO A C 1
ATOM 758 O O . PRO A 1 98 ? 10.171 4.947 -19.289 1.00 83.69 98 PRO A O 1
ATOM 761 N N . TRP A 1 99 ? 10.235 2.789 -19.877 1.00 87.31 99 TRP A N 1
ATOM 762 C CA . TRP A 1 99 ? 10.312 2.282 -18.501 1.00 87.31 99 TRP A CA 1
ATOM 763 C C . TRP A 1 99 ? 11.651 2.589 -17.834 1.00 87.31 99 TRP A C 1
ATOM 765 O O . TRP A 1 99 ? 11.703 2.734 -16.617 1.00 87.31 99 TRP A O 1
ATOM 775 N N . ARG A 1 100 ? 12.721 2.745 -18.621 1.00 87.81 100 ARG A N 1
ATOM 776 C CA . ARG A 1 100 ? 14.026 3.185 -18.118 1.00 87.81 100 ARG A CA 1
ATOM 777 C C . ARG A 1 100 ? 13.931 4.567 -17.480 1.00 87.81 100 ARG A C 1
ATOM 779 O O . ARG A 1 100 ? 14.425 4.761 -16.374 1.00 87.81 100 ARG A O 1
ATOM 786 N N . ASP A 1 101 ? 13.285 5.496 -18.178 1.00 87.75 101 ASP A N 1
ATOM 787 C CA . ASP A 1 101 ? 13.116 6.873 -17.714 1.00 87.75 101 ASP A CA 1
ATOM 788 C C . ASP A 1 101 ? 12.274 6.901 -16.431 1.00 87.75 101 ASP A C 1
ATOM 790 O O . ASP A 1 101 ? 12.650 7.559 -15.464 1.00 87.75 101 ASP A O 1
ATOM 794 N N . VAL A 1 102 ? 11.196 6.105 -16.384 1.00 87.75 102 VAL A N 1
ATOM 795 C CA . VAL A 1 102 ? 10.356 5.950 -15.187 1.00 87.75 102 VAL A CA 1
ATOM 796 C C . VAL A 1 102 ? 11.175 5.416 -14.013 1.00 87.75 102 VAL A C 1
ATOM 798 O O . VAL A 1 102 ? 11.227 6.055 -12.968 1.00 87.75 102 VAL A O 1
ATOM 801 N N . PHE A 1 103 ? 11.863 4.284 -14.177 1.00 90.56 103 PHE A N 1
ATOM 802 C CA . PHE A 1 103 ? 12.648 3.652 -13.112 1.00 90.56 103 PHE A CA 1
ATOM 803 C C . PHE A 1 103 ? 13.833 4.502 -12.643 1.00 90.56 103 PHE A C 1
ATOM 805 O O . PHE A 1 103 ? 14.202 4.452 -11.469 1.00 90.56 103 PHE A O 1
ATOM 812 N N . GLY A 1 104 ? 14.409 5.321 -13.525 1.00 88.31 104 GLY A N 1
ATOM 813 C CA . GLY A 1 104 ? 15.443 6.289 -13.163 1.00 88.31 104 GLY A CA 1
ATOM 814 C C . GLY A 1 104 ? 14.974 7.289 -12.102 1.00 88.31 104 GLY A C 1
ATOM 815 O O . GLY A 1 104 ? 15.745 7.633 -11.199 1.00 88.31 104 GLY A O 1
ATOM 816 N N . CYS A 1 105 ? 13.701 7.683 -12.156 1.00 86.00 105 CYS A N 1
ATOM 817 C CA . CYS A 1 105 ? 13.071 8.596 -11.205 1.00 86.00 105 CYS A CA 1
ATOM 818 C C . CYS A 1 105 ? 12.701 7.940 -9.864 1.00 86.00 105 CYS A C 1
ATOM 820 O O . CYS A 1 105 ? 12.371 8.664 -8.927 1.00 86.00 105 CYS A O 1
ATOM 822 N N . LEU A 1 106 ? 12.766 6.609 -9.738 1.00 86.75 106 LEU A N 1
ATOM 823 C CA . LEU A 1 106 ? 12.291 5.896 -8.549 1.00 86.75 106 LEU A CA 1
ATOM 824 C C . LEU A 1 106 ? 13.391 5.593 -7.544 1.00 86.75 106 LEU A C 1
ATOM 826 O O . LEU A 1 106 ? 14.522 5.246 -7.899 1.00 86.75 106 LEU A O 1
ATOM 830 N N . ARG A 1 107 ? 13.024 5.715 -6.273 1.00 85.44 107 ARG A N 1
ATOM 831 C CA . ARG A 1 107 ? 13.713 5.164 -5.113 1.00 85.44 107 ARG A CA 1
ATOM 832 C C . ARG A 1 107 ? 13.295 3.715 -4.895 1.00 85.44 107 ARG A C 1
ATOM 834 O O . ARG A 1 107 ? 14.173 2.878 -4.720 1.00 85.44 107 ARG A O 1
ATOM 841 N N . ASP A 1 108 ? 11.994 3.444 -4.946 1.00 85.94 108 ASP A N 1
ATOM 842 C CA . ASP A 1 108 ? 11.433 2.104 -4.790 1.00 85.94 108 ASP A CA 1
ATOM 843 C C . ASP A 1 108 ? 10.158 1.920 -5.629 1.00 85.94 108 ASP A C 1
ATOM 845 O O . ASP A 1 108 ? 9.515 2.886 -6.050 1.00 85.94 108 ASP A O 1
ATOM 849 N N . LEU A 1 109 ? 9.825 0.660 -5.895 1.00 86.94 109 LEU A N 1
ATOM 850 C CA . LEU A 1 109 ? 8.619 0.238 -6.591 1.00 86.94 109 LEU A CA 1
ATOM 851 C C . LEU A 1 109 ? 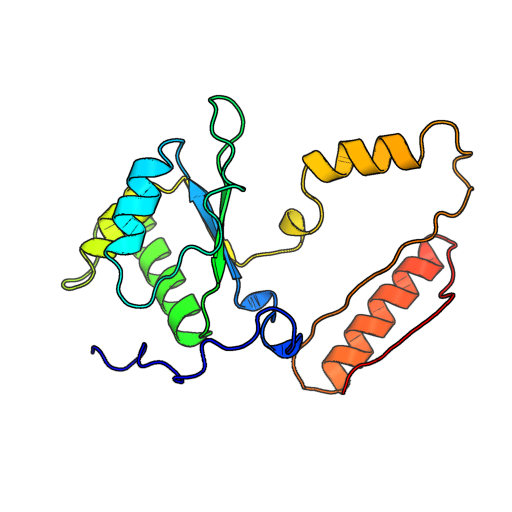8.130 -1.087 -6.010 1.00 86.94 109 LEU A C 1
ATOM 853 O O . LEU A 1 109 ? 8.773 -2.132 -6.155 1.00 86.94 109 LEU A O 1
ATOM 857 N N . ARG A 1 110 ? 6.952 -1.046 -5.390 1.00 83.69 110 ARG A N 1
ATOM 858 C CA . ARG A 1 110 ? 6.381 -2.177 -4.653 1.00 83.69 110 ARG A CA 1
ATOM 859 C C . ARG A 1 110 ? 4.870 -2.255 -4.813 1.00 83.69 110 ARG A C 1
ATOM 861 O O . ARG A 1 110 ? 4.223 -1.317 -5.264 1.00 83.69 110 ARG A O 1
ATOM 868 N N . VAL A 1 111 ? 4.307 -3.401 -4.447 1.00 79.38 111 VAL A N 1
ATOM 869 C CA . VAL A 1 111 ? 2.851 -3.554 -4.332 1.00 79.38 111 VAL A CA 1
ATOM 870 C C . VAL A 1 111 ? 2.380 -2.793 -3.097 1.00 79.38 111 VAL A C 1
ATOM 872 O O . VAL A 1 111 ? 3.060 -2.816 -2.068 1.00 79.38 111 VAL A O 1
ATOM 875 N N . TRP A 1 112 ? 1.225 -2.139 -3.204 1.00 74.56 112 TRP A N 1
ATOM 876 C CA . TRP A 1 112 ? 0.557 -1.525 -2.062 1.00 74.56 112 TRP A CA 1
ATOM 877 C C . TRP A 1 112 ? 0.287 -2.578 -0.981 1.00 74.56 112 TRP A C 1
ATOM 879 O O . TRP A 1 112 ? -0.190 -3.685 -1.254 1.00 74.56 112 TRP A O 1
ATOM 889 N N . GLY A 1 113 ? 0.646 -2.259 0.254 1.00 69.50 113 GLY A N 1
ATOM 890 C CA . GLY A 1 113 ? 0.683 -3.201 1.360 1.00 69.50 113 GLY A CA 1
ATOM 891 C C . GLY A 1 113 ? 0.213 -2.590 2.677 1.00 69.50 113 GLY A C 1
ATOM 892 O O . GLY A 1 113 ? -0.277 -1.468 2.719 1.00 69.50 113 GLY A O 1
ATOM 893 N N . PRO A 1 114 ? 0.349 -3.328 3.795 1.00 67.25 114 PRO A N 1
ATOM 894 C CA . PRO A 1 114 ? -0.118 -2.867 5.102 1.00 67.25 114 PRO A CA 1
ATOM 895 C C . PRO A 1 114 ? 0.440 -1.512 5.545 1.00 67.25 114 PRO A C 1
ATOM 897 O O . PRO A 1 114 ? -0.283 -0.764 6.187 1.00 67.25 114 PRO A O 1
ATOM 900 N N . ALA A 1 115 ? 1.684 -1.193 5.182 1.00 64.75 115 ALA A N 1
ATOM 901 C CA . ALA A 1 115 ? 2.319 0.079 5.528 1.00 64.75 115 ALA A CA 1
ATOM 902 C C . ALA A 1 115 ? 1.684 1.291 4.826 1.00 64.75 115 ALA A C 1
ATOM 904 O O . ALA A 1 115 ? 1.856 2.410 5.283 1.00 64.75 115 ALA A O 1
ATOM 905 N N . ASP A 1 116 ? 0.941 1.074 3.739 1.00 69.06 116 ASP A N 1
ATOM 906 C CA . ASP A 1 116 ? 0.255 2.138 3.004 1.00 69.06 116 ASP A CA 1
ATOM 907 C C . ASP A 1 116 ? -1.189 2.354 3.488 1.00 69.06 116 ASP A C 1
ATOM 909 O O . ASP A 1 116 ? -1.892 3.198 2.942 1.00 69.06 116 ASP A O 1
ATOM 913 N N . ARG A 1 117 ? -1.651 1.568 4.475 1.00 71.00 117 ARG A N 1
ATOM 914 C CA . ARG A 1 117 ? -2.995 1.695 5.071 1.00 71.00 117 ARG A CA 1
ATOM 915 C C . ARG A 1 117 ? -3.078 2.748 6.167 1.00 71.00 117 ARG A C 1
ATOM 917 O O . ARG A 1 117 ? -4.170 3.222 6.438 1.00 71.00 117 ARG A O 1
ATOM 924 N N . VAL A 1 118 ? -1.953 3.005 6.830 1.00 70.19 118 VAL A N 1
ATOM 925 C CA . VAL A 1 118 ? -1.806 4.007 7.887 1.00 70.19 118 VAL A CA 1
ATOM 926 C C . VAL A 1 118 ? -0.482 4.704 7.619 1.00 70.19 118 VAL A C 1
ATOM 928 O O . VAL A 1 118 ? 0.591 4.180 7.925 1.00 70.19 118 VAL A O 1
ATOM 931 N N . GLN A 1 119 ? -0.560 5.841 6.948 1.00 67.69 119 GLN A N 1
ATOM 932 C CA . GLN A 1 119 ? 0.577 6.685 6.645 1.00 67.69 119 GLN A CA 1
ATOM 933 C C . GLN A 1 119 ? 1.054 7.416 7.907 1.00 67.69 119 GLN A C 1
ATOM 935 O O . GLN A 1 119 ? 0.288 7.605 8.850 1.00 67.69 119 GLN A O 1
ATOM 940 N N . PRO A 1 120 ? 2.304 7.909 7.933 1.00 67.38 120 PRO A N 1
ATOM 941 C CA . PRO A 1 120 ? 2.783 8.739 9.037 1.00 67.38 120 PRO A CA 1
ATOM 942 C C . PRO A 1 120 ? 1.907 9.969 9.316 1.00 67.38 120 PRO A C 1
ATOM 944 O O . PRO A 1 120 ? 1.834 10.396 10.458 1.00 67.38 120 PRO A O 1
ATOM 947 N N . LEU A 1 121 ? 1.235 10.518 8.298 1.00 65.19 121 LEU A N 1
ATOM 948 C CA . LEU A 1 121 ? 0.289 11.624 8.473 1.00 65.19 121 LEU A CA 1
ATOM 949 C C . LEU A 1 121 ? -0.981 11.193 9.227 1.00 65.19 121 LEU A C 1
ATOM 951 O O . LEU A 1 121 ? -1.526 11.973 9.998 1.00 65.19 121 LEU A O 1
ATOM 955 N N . ASP A 1 122 ? -1.417 9.943 9.058 1.00 71.75 122 ASP A N 1
ATOM 956 C CA . ASP A 1 122 ? -2.578 9.403 9.771 1.00 71.75 122 ASP A CA 1
ATOM 957 C C . ASP A 1 122 ? -2.289 9.237 11.267 1.00 71.75 122 ASP A C 1
ATOM 959 O O . ASP A 1 122 ? -3.210 9.267 12.076 1.00 71.75 122 ASP A O 1
ATOM 963 N N . VAL A 1 123 ? -1.014 9.087 11.654 1.00 76.56 123 VAL A N 1
ATOM 964 C CA . VAL A 1 123 ? -0.615 9.004 13.067 1.00 76.56 123 VAL A CA 1
ATOM 965 C C . VAL A 1 123 ? -0.980 10.288 13.803 1.00 76.56 123 VAL A C 1
ATOM 967 O O . VAL A 1 123 ? -1.556 10.195 14.878 1.00 76.56 123 VAL A O 1
ATOM 970 N N . GLU A 1 124 ? -0.720 11.458 13.213 1.00 80.56 124 GLU A N 1
ATOM 971 C CA . GLU A 1 124 ? -1.064 12.753 13.821 1.00 80.56 124 GLU A CA 1
ATOM 972 C C . GLU A 1 124 ? -2.584 12.866 14.039 1.00 80.56 124 GLU A C 1
ATOM 974 O O . GLU A 1 124 ? -3.028 13.241 15.119 1.00 80.56 124 GLU A O 1
ATOM 979 N N . ILE A 1 125 ? -3.393 12.437 13.062 1.00 81.31 125 ILE A N 1
ATOM 980 C CA . ILE A 1 125 ? -4.862 12.419 13.182 1.00 81.31 125 ILE A CA 1
ATOM 981 C C . ILE A 1 125 ? -5.315 11.468 14.298 1.00 81.31 125 ILE A C 1
ATOM 983 O O . ILE A 1 125 ? -6.190 11.803 15.093 1.00 81.31 125 ILE A O 1
ATOM 987 N N . LEU A 1 126 ? -4.733 10.268 14.367 1.00 82.81 126 LEU A N 1
ATOM 988 C CA . LEU A 1 126 ? -5.071 9.294 15.404 1.00 82.81 126 LEU A CA 1
ATOM 989 C C . LEU A 1 126 ? -4.661 9.780 16.798 1.00 82.81 126 LEU A C 1
ATOM 991 O O . LEU A 1 126 ? -5.393 9.527 17.751 1.00 82.81 126 LEU A O 1
ATOM 995 N N . GLU A 1 127 ? -3.522 10.466 16.915 1.00 85.69 127 GLU A N 1
ATOM 996 C CA . GLU A 1 127 ? -3.060 11.094 18.155 1.00 85.69 127 GLU A CA 1
ATOM 997 C C . GLU A 1 127 ? -4.025 12.192 18.617 1.00 85.69 127 GLU A C 1
ATOM 999 O O . GLU A 1 127 ? -4.401 12.202 19.789 1.00 85.69 127 GLU A O 1
ATOM 1004 N N . GLU A 1 128 ? -4.483 13.058 17.708 1.00 86.50 128 GLU A N 1
ATOM 1005 C CA . GLU A 1 128 ? -5.494 14.083 18.004 1.00 86.50 128 GLU A CA 1
ATOM 1006 C C . GLU A 1 128 ? -6.828 13.463 18.451 1.00 86.50 128 GLU A C 1
ATOM 1008 O O . GLU A 1 128 ? -7.434 13.914 19.422 1.00 86.50 128 GLU A O 1
ATOM 1013 N N . GLU A 1 129 ? -7.285 12.393 17.793 1.00 84.81 129 GLU A N 1
ATOM 1014 C CA . GLU A 1 129 ? -8.568 11.753 18.114 1.00 84.81 129 GLU A CA 1
ATOM 1015 C C . GLU A 1 129 ? -8.599 11.090 19.498 1.00 84.81 129 GLU A C 1
ATOM 1017 O O . GLU A 1 129 ? -9.672 10.993 20.109 1.00 84.81 129 GLU A O 1
ATOM 1022 N N . ILE A 1 130 ? -7.449 10.634 20.005 1.00 88.44 130 ILE A N 1
ATOM 1023 C CA . ILE A 1 130 ? -7.325 10.025 21.339 1.00 88.44 130 ILE A CA 1
ATOM 1024 C C . ILE A 1 130 ? -6.818 11.004 22.405 1.00 88.44 130 ILE A C 1
ATOM 1026 O O . ILE A 1 130 ? -6.747 10.635 23.580 1.00 88.44 130 ILE A O 1
ATOM 1030 N N . GLU A 1 131 ? -6.479 12.241 22.034 1.00 91.69 131 GLU A N 1
ATOM 1031 C CA . GLU A 1 131 ? -5.931 13.224 22.965 1.00 91.69 131 GLU A CA 1
ATOM 1032 C C . GLU A 1 131 ? -6.911 13.492 24.121 1.00 91.69 131 GLU A C 1
ATOM 1034 O O . GLU A 1 131 ? -8.067 13.875 23.935 1.00 91.69 131 GLU A O 1
ATOM 1039 N N . GLY A 1 132 ? -6.441 13.287 25.354 1.00 91.19 132 GLY A N 1
ATOM 1040 C CA . GLY A 1 132 ? -7.228 13.527 26.565 1.00 91.19 132 GLY A CA 1
ATOM 1041 C C . GLY A 1 132 ? -8.287 12.466 26.884 1.00 91.19 132 GLY A C 1
ATOM 1042 O O . GLY A 1 132 ? -9.028 12.657 27.850 1.00 91.19 132 GLY A O 1
ATOM 1043 N N . ARG A 1 133 ? -8.352 11.368 26.121 1.00 91.94 133 ARG A N 1
ATOM 1044 C CA . ARG A 1 133 ? -9.163 10.189 26.456 1.00 91.94 133 ARG A CA 1
ATOM 1045 C C . ARG A 1 133 ? -8.431 9.272 27.430 1.00 91.94 133 ARG A C 1
ATOM 1047 O O . ARG A 1 133 ? -7.204 9.281 27.505 1.00 91.94 133 ARG A O 1
ATOM 1054 N N . ASP A 1 134 ? -9.195 8.470 28.163 1.00 92.06 134 ASP A N 1
ATOM 1055 C CA . ASP A 1 134 ? -8.627 7.411 28.997 1.00 92.06 134 ASP A CA 1
ATOM 1056 C C . ASP A 1 134 ? -8.119 6.252 28.118 1.00 92.06 134 ASP A C 1
ATOM 1058 O O . ASP A 1 134 ? -8.738 5.920 27.107 1.00 92.06 134 ASP A O 1
ATOM 1062 N N . ASP A 1 135 ? -7.044 5.573 28.536 1.00 85.75 135 ASP A N 1
ATOM 1063 C CA . ASP A 1 135 ? -6.431 4.451 27.790 1.00 85.75 135 ASP A CA 1
ATOM 1064 C C . ASP A 1 135 ? -7.411 3.294 27.486 1.00 85.75 135 ASP A C 1
ATOM 1066 O O . ASP A 1 135 ? -7.195 2.502 26.570 1.00 85.75 135 ASP A O 1
ATOM 1070 N N . GLU A 1 136 ? -8.479 3.167 28.278 1.00 87.19 136 GLU A N 1
ATOM 1071 C CA . GLU A 1 136 ? -9.502 2.120 28.164 1.00 87.19 136 GLU A CA 1
ATOM 1072 C C . GLU A 1 136 ? -10.754 2.590 27.398 1.00 87.19 136 GLU A C 1
ATOM 1074 O O . GLU A 1 136 ? -11.690 1.810 27.189 1.00 87.19 136 GLU A O 1
ATOM 1079 N N . GLU A 1 137 ? -10.804 3.861 26.991 1.00 90.50 137 GLU A N 1
ATOM 1080 C CA . GLU A 1 137 ? -11.934 4.417 26.257 1.00 90.50 137 GLU A CA 1
ATOM 1081 C C . GLU A 1 137 ? -11.971 3.866 24.825 1.00 90.50 137 GLU A C 1
ATOM 1083 O O . GLU A 1 137 ? -11.048 4.037 24.028 1.00 90.50 137 GLU A O 1
ATOM 1088 N N . LEU A 1 138 ? -13.071 3.195 24.473 1.00 89.25 138 LEU A N 1
ATOM 1089 C CA . LEU A 1 138 ? -13.243 2.627 23.140 1.00 89.25 138 LEU A CA 1
ATOM 1090 C C . LEU A 1 138 ? -13.620 3.707 22.119 1.00 89.25 138 LEU A C 1
ATOM 1092 O O . LEU A 1 138 ? -14.624 4.405 22.272 1.00 89.25 138 LEU A O 1
ATOM 1096 N N . VAL A 1 139 ? -12.869 3.761 21.020 1.00 88.50 139 VAL A N 1
ATOM 1097 C CA . VAL A 1 139 ? -13.150 4.626 19.867 1.00 88.50 139 VAL A CA 1
ATOM 1098 C C . VAL A 1 139 ? -13.912 3.845 18.795 1.00 88.50 139 VAL A C 1
ATOM 1100 O O . VAL A 1 139 ? -13.624 2.679 18.517 1.00 88.50 139 VAL A O 1
ATOM 1103 N N . SER A 1 140 ? -14.909 4.486 18.184 1.00 89.50 140 SER A N 1
ATOM 1104 C CA . SER A 1 140 ? -15.639 3.901 17.054 1.00 89.50 140 SER A CA 1
ATOM 1105 C C . SER A 1 140 ? -14.836 4.071 15.770 1.00 89.50 140 SER A C 1
ATOM 1107 O O . SER A 1 140 ? -14.530 5.193 15.382 1.00 89.50 140 SER A O 1
ATOM 1109 N N . LEU A 1 141 ? -14.535 2.957 15.104 1.00 86.62 141 LEU A N 1
ATOM 1110 C CA . LEU A 1 141 ? -13.823 2.924 13.828 1.00 86.62 141 LEU A CA 1
ATOM 1111 C C . LEU A 1 141 ? -14.669 2.215 12.772 1.00 86.62 141 LEU A C 1
ATOM 1113 O O . LEU A 1 141 ? -15.364 1.238 13.068 1.00 86.62 141 LEU A O 1
ATOM 1117 N N . GLU A 1 142 ? -14.571 2.689 11.536 1.00 87.69 142 GLU A N 1
ATOM 1118 C CA . GLU A 1 142 ? -15.137 2.027 10.366 1.00 87.69 142 GLU A CA 1
ATOM 1119 C C . GLU A 1 142 ? -14.018 1.354 9.566 1.00 87.69 142 GLU A C 1
ATOM 1121 O O . GLU A 1 142 ? -12.961 1.938 9.337 1.00 87.69 142 GLU A O 1
ATOM 1126 N N . PHE A 1 143 ? -14.248 0.105 9.158 1.00 84.31 143 PHE A N 1
ATOM 1127 C CA . PHE A 1 143 ? -13.296 -0.676 8.375 1.00 84.31 143 PHE A CA 1
ATOM 1128 C C . PHE A 1 143 ? -13.943 -1.115 7.066 1.00 84.31 143 PHE A C 1
ATOM 1130 O O . PHE A 1 143 ? -14.932 -1.850 7.077 1.00 84.31 143 PHE A O 1
ATOM 1137 N N . GLU A 1 144 ? -13.331 -0.752 5.943 1.00 82.94 144 GLU A N 1
ATOM 1138 C CA . GLU A 1 144 ? -13.692 -1.297 4.637 1.00 82.94 144 GLU A CA 1
ATOM 1139 C C . GLU A 1 144 ? -12.776 -2.472 4.277 1.00 82.94 144 GLU A C 1
ATOM 1141 O O . GLU A 1 144 ? -11.550 -2.352 4.211 1.00 82.94 144 GLU A O 1
ATOM 1146 N N . LEU A 1 145 ? -13.378 -3.642 4.047 1.00 79.31 145 LEU A N 1
ATOM 1147 C CA . LEU A 1 145 ? -12.659 -4.860 3.679 1.00 79.31 145 LEU A CA 1
ATOM 1148 C C . LEU A 1 145 ? -12.913 -5.202 2.216 1.00 79.31 145 LEU A C 1
ATOM 1150 O O . LEU A 1 145 ? -14.025 -5.563 1.837 1.00 79.31 145 LEU A O 1
ATOM 1154 N N . ILE A 1 146 ? -11.847 -5.169 1.419 1.00 74.81 146 ILE A N 1
ATOM 1155 C CA . ILE A 1 146 ? -11.879 -5.539 0.004 1.00 74.81 146 ILE A CA 1
ATOM 1156 C C . ILE A 1 146 ? -11.080 -6.828 -0.188 1.00 74.81 146 ILE A C 1
ATOM 1158 O O . ILE A 1 146 ? -9.909 -6.925 0.186 1.00 74.81 146 ILE A O 1
ATOM 1162 N N . TYR A 1 147 ? -11.714 -7.840 -0.775 1.00 71.50 147 TYR A N 1
ATOM 1163 C CA . TYR A 1 147 ? -11.129 -9.162 -0.993 1.00 71.50 147 TYR A CA 1
ATOM 1164 C C . TYR A 1 147 ? -11.562 -9.752 -2.336 1.00 71.50 147 TYR A C 1
ATOM 1166 O O . TYR A 1 147 ? -12.551 -9.340 -2.939 1.00 71.50 147 TYR A O 1
ATOM 1174 N N . ARG A 1 148 ? -10.811 -10.752 -2.817 1.00 64.75 148 ARG A N 1
ATOM 1175 C CA . ARG A 1 148 ? -11.147 -11.484 -4.049 1.00 64.75 148 ARG A CA 1
ATOM 1176 C C . ARG A 1 148 ? -12.538 -12.110 -3.941 1.00 64.75 148 ARG A C 1
ATOM 1178 O O . ARG A 1 148 ? -12.908 -12.596 -2.877 1.00 64.75 148 ARG A O 1
ATOM 1185 N N . GLY A 1 149 ? -13.235 -12.232 -5.072 1.00 62.25 149 GLY A N 1
ATOM 1186 C CA . GLY A 1 149 ? -14.617 -12.735 -5.155 1.00 62.25 149 GLY A CA 1
ATOM 1187 C C . GLY A 1 149 ? -14.872 -14.177 -4.679 1.00 62.25 149 GLY A C 1
ATOM 1188 O O . GLY A 1 149 ? -15.988 -14.672 -4.798 1.00 62.25 149 GLY A O 1
ATOM 1189 N N . ALA A 1 150 ? -13.878 -14.882 -4.130 1.00 71.00 150 ALA A N 1
ATOM 1190 C CA . ALA A 1 150 ? -14.113 -16.156 -3.463 1.00 71.00 150 ALA A CA 1
ATOM 1191 C C . ALA A 1 150 ? -14.721 -15.904 -2.074 1.00 71.00 150 ALA A C 1
ATOM 1193 O O . ALA A 1 150 ? -14.038 -15.428 -1.169 1.00 71.00 150 ALA A O 1
ATOM 1194 N N . VAL A 1 151 ? -15.985 -16.290 -1.884 1.00 73.25 151 VAL A N 1
ATOM 1195 C CA . VAL A 1 151 ? -16.746 -16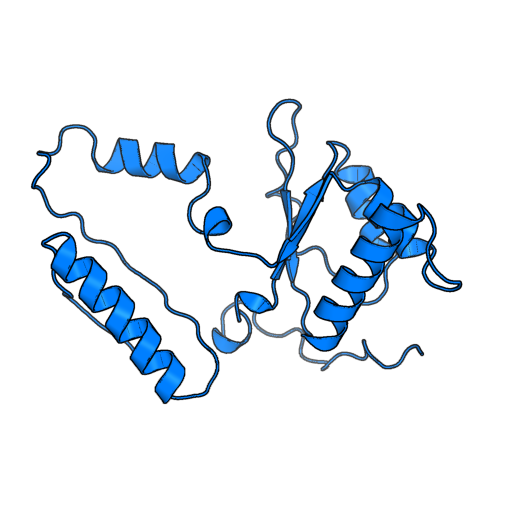.087 -0.632 1.00 73.25 151 VAL A CA 1
ATOM 1196 C C . VAL A 1 151 ? -15.967 -16.531 0.613 1.00 73.25 151 VAL A C 1
ATOM 1198 O O . VAL A 1 151 ? -15.932 -15.815 1.611 1.00 73.25 151 VAL A O 1
ATOM 1201 N N . ALA A 1 152 ? -15.282 -17.677 0.538 1.00 79.50 152 ALA A N 1
ATOM 1202 C CA . ALA A 1 152 ? -14.488 -18.214 1.642 1.00 79.50 152 ALA A CA 1
ATOM 1203 C C . ALA A 1 152 ? -13.307 -17.311 2.045 1.00 79.50 152 ALA A C 1
ATOM 1205 O O . ALA A 1 152 ? -12.983 -17.224 3.226 1.00 79.50 152 ALA A O 1
ATOM 1206 N N . VAL A 1 153 ? -12.682 -16.623 1.083 1.00 77.94 153 VAL A N 1
ATOM 1207 C CA . VAL A 1 153 ? -11.576 -15.689 1.348 1.00 77.94 153 VAL A CA 1
ATOM 1208 C C . VAL A 1 153 ? -12.090 -14.475 2.113 1.00 77.94 153 VAL A C 1
ATOM 1210 O O . VAL A 1 153 ? -11.492 -14.089 3.114 1.00 77.94 153 VAL A O 1
ATOM 1213 N N . GLY A 1 154 ? -13.227 -13.922 1.687 1.00 81.31 154 GLY A N 1
ATOM 1214 C CA . GLY A 1 154 ? -13.855 -12.799 2.377 1.00 81.31 154 GLY A CA 1
ATOM 1215 C C . GLY A 1 154 ? -14.277 -13.129 3.802 1.00 81.31 154 GLY A C 1
ATOM 1216 O O . GLY A 1 154 ? -13.967 -12.381 4.721 1.00 81.31 154 GLY A O 1
ATOM 1217 N N . ALA A 1 155 ? -14.913 -14.286 3.999 1.00 85.12 155 ALA A N 1
ATOM 1218 C CA . ALA A 1 155 ? -15.328 -14.735 5.327 1.00 85.12 155 ALA A CA 1
ATOM 1219 C C . ALA A 1 155 ? -14.133 -14.945 6.276 1.00 85.12 155 ALA A C 1
ATOM 1221 O O . ALA A 1 155 ? -14.201 -14.583 7.449 1.00 85.12 155 ALA A O 1
ATOM 1222 N N . ALA A 1 156 ? -13.024 -15.501 5.775 1.00 86.12 156 ALA A N 1
ATOM 1223 C CA . ALA A 1 156 ? -11.809 -15.671 6.569 1.00 86.12 156 ALA A CA 1
ATOM 1224 C C . ALA A 1 156 ? -11.177 -14.322 6.953 1.00 86.12 156 ALA A C 1
ATOM 1226 O O . ALA A 1 156 ? -10.767 -14.148 8.100 1.00 86.12 156 ALA A O 1
ATOM 1227 N N . ALA A 1 157 ? -11.130 -13.365 6.020 1.00 84.56 157 ALA A N 1
ATOM 1228 C CA . ALA A 1 157 ? -10.608 -12.024 6.273 1.00 84.56 157 ALA A CA 1
ATOM 1229 C C . ALA A 1 157 ? -11.464 -11.258 7.296 1.00 84.56 157 ALA A C 1
ATOM 1231 O O . ALA A 1 157 ? -10.923 -10.715 8.257 1.00 84.56 157 ALA A O 1
ATOM 1232 N N . GLU A 1 158 ? -12.791 -11.277 7.139 1.00 89.38 158 GLU A N 1
ATOM 1233 C CA . GLU A 1 158 ? -13.727 -10.680 8.100 1.00 89.38 158 GLU A CA 1
ATOM 1234 C C . GLU A 1 158 ? -13.545 -11.302 9.490 1.00 89.38 158 GLU A C 1
ATOM 1236 O O . GLU A 1 158 ? -13.367 -10.586 10.473 1.00 89.38 158 GLU A O 1
ATOM 1241 N N . SER A 1 159 ? -13.494 -12.636 9.579 1.00 91.62 159 SER A N 1
ATOM 1242 C CA . SER A 1 159 ? -13.307 -13.328 10.857 1.00 91.62 159 SER A CA 1
ATOM 1243 C C . SER A 1 159 ? -12.001 -12.942 11.554 1.00 91.62 159 SER A C 1
ATOM 1245 O O . SER A 1 159 ? -11.986 -12.846 12.781 1.00 91.62 159 SER A O 1
ATOM 1247 N N . ALA A 1 160 ? -10.919 -12.726 10.803 1.00 91.12 160 ALA A N 1
ATOM 1248 C CA . ALA A 1 160 ? -9.642 -12.299 11.367 1.00 91.12 160 ALA A CA 1
ATOM 1249 C C . ALA A 1 160 ? -9.733 -10.886 11.966 1.00 91.12 160 ALA A C 1
ATOM 1251 O O . ALA A 1 160 ? -9.268 -10.664 13.080 1.00 91.12 160 ALA A O 1
ATOM 1252 N N . VAL A 1 161 ? -10.385 -9.950 11.270 1.00 90.44 161 VAL A N 1
ATOM 1253 C CA . VAL A 1 161 ? -10.582 -8.573 11.759 1.00 90.44 161 VAL A CA 1
ATOM 1254 C C . VAL A 1 161 ? -11.447 -8.557 13.015 1.00 90.44 161 VAL A C 1
ATOM 1256 O O . VAL A 1 161 ? -11.074 -7.944 14.013 1.00 90.44 161 VAL A O 1
ATOM 1259 N N . VAL A 1 162 ? -12.562 -9.292 13.012 1.00 94.56 162 VAL A N 1
ATOM 1260 C CA . VAL A 1 162 ? -13.449 -9.400 14.180 1.00 94.56 162 VAL A CA 1
ATOM 1261 C C . VAL A 1 162 ? -12.717 -9.991 15.387 1.00 94.56 162 VAL A C 1
ATOM 1263 O O . VAL A 1 162 ? -12.905 -9.528 16.512 1.00 94.56 162 VAL A O 1
ATOM 1266 N N . GLN A 1 163 ? -11.852 -10.985 15.168 1.00 95.50 163 GLN A N 1
ATOM 1267 C CA . GLN A 1 163 ? -11.035 -11.559 16.233 1.00 95.50 163 GLN A CA 1
ATOM 1268 C C . GLN A 1 163 ? -10.042 -10.539 16.806 1.00 95.50 163 GLN A C 1
ATOM 1270 O O . GLN A 1 163 ? -9.911 -10.460 18.026 1.00 95.50 163 GLN A O 1
ATOM 1275 N N . SER A 1 164 ? -9.384 -9.745 15.959 1.00 93.88 164 SER A N 1
ATOM 1276 C CA . SER A 1 164 ? -8.472 -8.683 16.402 1.00 93.88 164 SER A CA 1
ATOM 1277 C C . SER A 1 164 ? -9.193 -7.601 17.209 1.00 93.88 164 SER A C 1
ATOM 12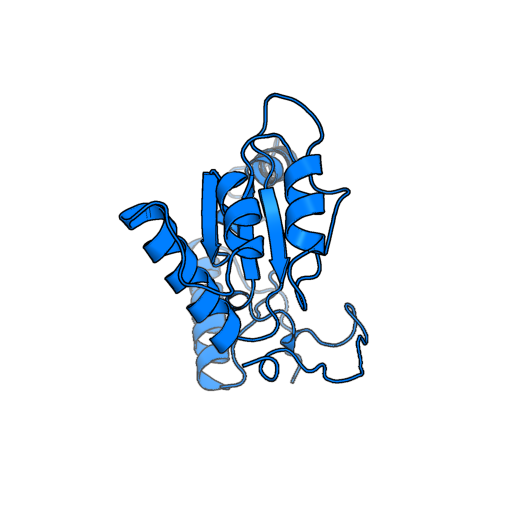79 O O . SER A 1 164 ? -8.698 -7.201 18.259 1.00 93.88 164 SER A O 1
ATOM 1281 N N . ILE A 1 165 ? -10.390 -7.181 16.779 1.00 93.81 165 ILE A N 1
ATOM 1282 C CA . ILE A 1 165 ? -11.222 -6.216 17.520 1.00 93.81 165 ILE A CA 1
ATOM 1283 C C . ILE A 1 165 ? -11.539 -6.752 18.921 1.00 93.81 165 ILE A C 1
ATOM 1285 O O . ILE A 1 165 ? -11.353 -6.049 19.910 1.00 93.81 165 ILE A O 1
ATOM 1289 N N . ALA A 1 166 ? -11.957 -8.017 19.017 1.00 94.69 166 ALA A N 1
ATOM 1290 C CA . ALA A 1 166 ? -12.264 -8.640 20.302 1.00 94.69 166 ALA A CA 1
ATOM 1291 C C . ALA A 1 166 ? -11.024 -8.779 21.205 1.00 94.69 166 ALA A C 1
ATOM 1293 O O . ALA A 1 166 ? -11.122 -8.597 22.417 1.00 94.69 166 ALA A O 1
ATOM 1294 N N . GLN A 1 167 ? -9.852 -9.080 20.634 1.00 95.19 167 GLN A N 1
ATOM 1295 C CA . GLN A 1 167 ? -8.585 -9.144 21.377 1.00 95.19 167 GLN A CA 1
ATOM 1296 C C . GLN A 1 167 ? -8.153 -7.780 21.925 1.00 95.19 167 GLN A C 1
ATOM 1298 O O . GLN A 1 167 ? -7.535 -7.733 22.985 1.00 95.19 167 GLN A O 1
ATOM 1303 N N . ALA A 1 168 ? -8.509 -6.695 21.237 1.00 91.44 168 ALA A N 1
ATOM 1304 C CA . ALA A 1 168 ? -8.302 -5.325 21.694 1.00 91.44 168 ALA A CA 1
ATOM 1305 C C . ALA A 1 168 ? -9.375 -4.841 22.696 1.00 91.44 168 ALA A C 1
ATOM 1307 O O . ALA A 1 168 ? -9.348 -3.687 23.103 1.00 91.44 168 ALA A O 1
ATOM 1308 N N . GLY A 1 169 ? -10.328 -5.697 23.094 1.00 94.00 169 GLY A N 1
ATOM 1309 C CA . GLY A 1 169 ? -11.404 -5.347 24.031 1.00 94.00 169 GLY A CA 1
ATOM 1310 C C . GLY A 1 169 ? -12.613 -4.652 23.393 1.00 94.00 169 GLY A C 1
ATOM 1311 O O . GLY A 1 169 ? -13.564 -4.319 24.096 1.00 94.00 169 GLY A O 1
ATOM 1312 N N . GLY A 1 170 ? -12.605 -4.468 22.071 1.00 93.75 170 GLY A N 1
ATOM 1313 C CA . GLY A 1 170 ? -13.710 -3.879 21.324 1.00 93.75 170 GLY A CA 1
ATOM 1314 C C . GLY A 1 170 ? -14.786 -4.889 20.921 1.00 93.75 170 GLY A C 1
ATOM 1315 O O . GLY A 1 170 ? -14.699 -6.098 21.158 1.00 93.75 170 GLY A O 1
ATOM 1316 N N . ASN A 1 171 ? -15.815 -4.389 20.240 1.00 95.31 171 ASN A N 1
ATOM 1317 C CA . ASN A 1 171 ? -16.913 -5.189 19.712 1.00 95.31 171 ASN A CA 1
ATOM 1318 C C . ASN A 1 171 ? -17.407 -4.648 18.364 1.00 95.31 171 ASN A C 1
ATOM 1320 O O . ASN A 1 171 ? -17.356 -3.453 18.091 1.00 95.31 171 ASN A O 1
ATOM 1324 N N . VAL A 1 172 ? -17.939 -5.535 17.523 1.00 95.56 172 VAL A N 1
ATOM 1325 C CA . VAL A 1 172 ? -18.557 -5.140 16.250 1.00 95.56 172 VAL A CA 1
ATOM 1326 C C . VAL A 1 172 ? -19.940 -4.556 16.524 1.00 95.56 172 VAL A C 1
ATOM 1328 O O . VAL A 1 172 ? -20.811 -5.247 17.053 1.00 95.56 172 VAL A O 1
ATOM 1331 N N . ILE A 1 173 ? -20.144 -3.294 16.145 1.00 95.00 173 ILE A N 1
ATOM 1332 C CA . ILE A 1 173 ? -21.421 -2.584 16.319 1.00 95.00 173 ILE A CA 1
ATOM 1333 C C . ILE A 1 173 ? -22.323 -2.779 15.094 1.00 95.00 173 ILE A C 1
ATOM 1335 O O . ILE A 1 173 ? -23.525 -3.006 15.228 1.00 95.00 173 ILE A O 1
ATOM 1339 N N . HIS A 1 174 ? -21.745 -2.723 13.893 1.00 93.88 174 HIS A N 1
ATOM 1340 C CA . HIS A 1 174 ? -22.464 -2.834 12.629 1.00 93.88 174 HIS A CA 1
ATOM 1341 C C . HIS A 1 174 ? -21.627 -3.578 11.582 1.00 93.88 174 HIS A C 1
ATOM 1343 O O . HIS A 1 174 ? -20.400 -3.570 11.639 1.00 93.88 174 HIS A O 1
ATOM 1349 N N . ARG A 1 175 ? -22.302 -4.225 10.624 1.00 91.88 175 ARG A N 1
ATOM 1350 C CA . ARG A 1 175 ? -21.676 -4.851 9.453 1.00 91.88 175 ARG A CA 1
ATOM 1351 C C . ARG A 1 175 ? -22.565 -4.704 8.226 1.00 91.88 175 ARG A C 1
ATOM 1353 O O . ARG A 1 175 ? -23.780 -4.868 8.322 1.00 91.88 175 ARG A O 1
ATOM 1360 N N . ALA A 1 176 ? -21.945 -4.479 7.077 1.00 89.56 176 ALA A N 1
ATOM 1361 C CA . ALA A 1 176 ? -22.592 -4.507 5.775 1.00 89.56 176 ALA A CA 1
ATOM 1362 C C . ALA A 1 176 ? -21.718 -5.295 4.793 1.00 89.56 176 ALA A C 1
ATOM 1364 O O . ALA A 1 176 ? -20.492 -5.242 4.867 1.00 89.56 176 ALA A O 1
ATOM 1365 N N . ARG A 1 177 ? -22.355 -6.038 3.886 1.00 83.94 177 ARG A N 1
ATOM 1366 C CA . ARG A 1 177 ? -21.684 -6.757 2.802 1.00 83.94 177 ARG A CA 1
ATOM 1367 C C . ARG A 1 177 ? -22.340 -6.363 1.490 1.00 83.94 177 ARG A C 1
ATOM 1369 O O . ARG A 1 177 ? -23.564 -6.399 1.386 1.00 83.94 177 ARG A O 1
ATOM 1376 N N . ILE A 1 178 ? -21.514 -5.973 0.531 1.00 77.62 178 ILE A N 1
ATOM 1377 C CA . ILE A 1 178 ? -21.923 -5.698 -0.842 1.00 77.62 178 ILE A CA 1
ATOM 1378 C C . ILE A 1 178 ? -21.562 -6.954 -1.642 1.00 77.62 178 ILE A C 1
ATOM 1380 O O . ILE A 1 178 ? -20.403 -7.372 -1.610 1.00 77.62 178 ILE A O 1
ATOM 1384 N N . ASP A 1 179 ? -22.559 -7.580 -2.268 1.00 64.69 179 ASP A N 1
ATOM 1385 C CA . ASP A 1 179 ? -22.406 -8.771 -3.118 1.00 64.69 179 ASP A CA 1
ATOM 1386 C C . ASP A 1 179 ? -22.501 -8.406 -4.606 1.00 64.69 179 ASP A C 1
ATOM 1388 O O . ASP A 1 179 ? -23.304 -7.502 -4.945 1.00 64.69 179 ASP A O 1
#

pLDDT: mean 72.88, std 18.68, range [27.27, 95.56]

Radius of gyration: 19.75 Å; chains: 1; bounding box: 44×38×57 Å